Protein AF-A0A9E1JLS4-F1 (afdb_monomer_lite)

pLDDT: mean 85.47, std 12.53, range [39.09, 94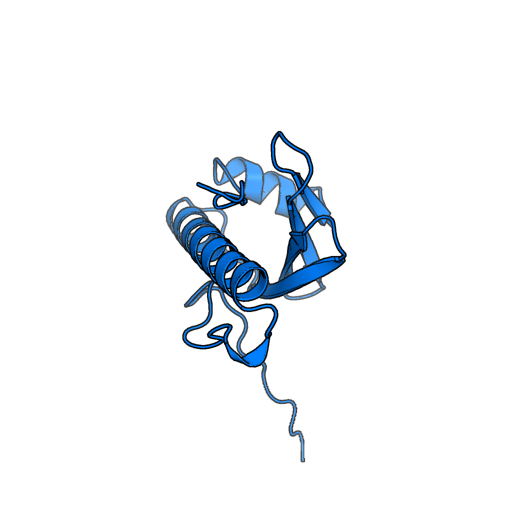.31]

Sequence (118 aa):
MKYELIDKFFDSPSEYLHFLIKLKVSKIATSDGKCIASLSKENDYYKYELVWEDGRNIGEHVKIFKANQENCDQFNKGCVEMARRLHIYLVTDDPNQVPCTPPAFGVLSCEWEDTTND

Secondary structure (DSSP, 8-state):
--S-------SSHHHHHHHHHH-SEEEEE-TTS-EEEEEEEETTEEEEEEEETTS-EEEEEEE---SSHHHHHHHHHHHHHHHHHHHHHHHH--GGGS--SS-TTGGGBPP-------

Foldseek 3Di:
DPDDAQLADDPALVVVVCCVPPNQKDWDADPVRFKIWMWGDDPFWIWIKIAGNVGDIDIFIFGDDHSDPVLNVLVSQLRNLRRVQVVQCVVVVDNVSRDPPPPSSHPRTDDPPPPPPD

Radius of gyration: 14.37 Å; chains: 1; bounding box: 33×46×34 Å

Structure (mmCIF, N/CA/C/O backbone):
data_AF-A0A9E1JLS4-F1
#
_entry.id   AF-A0A9E1JLS4-F1
#
loop_
_atom_site.group_PDB
_atom_site.id
_atom_site.type_symbol
_atom_site.label_atom_id
_atom_site.label_alt_id
_atom_site.label_comp_id
_atom_site.label_asym_id
_atom_site.label_entity_id
_atom_site.label_seq_id
_atom_site.pdbx_PDB_ins_code
_atom_site.Cartn_x
_atom_site.Cartn_y
_atom_site.Cartn_z
_atom_site.occupancy
_atom_site.B_iso_or_equiv
_atom_site.auth_seq_id
_atom_site.auth_comp_id
_atom_site.auth_asym_id
_atom_site.auth_atom_id
_atom_site.pdbx_PDB_model_num
ATOM 1 N N . MET A 1 1 ? 16.544 10.555 -6.286 1.00 51.91 1 MET A N 1
ATOM 2 C CA . MET A 1 1 ? 16.028 9.178 -6.463 1.00 51.91 1 MET A CA 1
ATOM 3 C C . MET A 1 1 ? 15.446 9.077 -7.867 1.00 51.91 1 MET A C 1
ATOM 5 O O . MET A 1 1 ? 14.928 10.080 -8.332 1.00 51.91 1 MET A O 1
ATOM 9 N N . LYS A 1 2 ? 15.600 7.947 -8.575 1.00 70.31 2 LYS A N 1
ATOM 10 C CA . LYS A 1 2 ? 15.157 7.806 -9.983 1.00 70.31 2 LYS A CA 1
ATOM 11 C C . LYS A 1 2 ? 13.633 7.633 -10.128 1.00 70.31 2 LYS A C 1
ATOM 13 O O . LYS A 1 2 ? 13.101 7.920 -11.191 1.00 70.31 2 LYS A O 1
ATOM 18 N N . TYR A 1 3 ? 12.961 7.195 -9.066 1.00 75.81 3 TYR A N 1
ATOM 19 C CA . TYR A 1 3 ? 11.517 6.976 -9.023 1.00 75.81 3 TYR A CA 1
ATOM 20 C C . TYR A 1 3 ? 10.952 7.678 -7.787 1.00 75.81 3 TYR A C 1
ATOM 22 O O . TYR A 1 3 ? 11.518 7.533 -6.700 1.00 75.81 3 TYR A O 1
ATOM 30 N N . GLU A 1 4 ? 9.887 8.453 -7.966 1.00 82.38 4 GLU A N 1
ATOM 31 C CA . GLU A 1 4 ? 9.073 8.992 -6.878 1.00 82.38 4 GLU A CA 1
ATOM 32 C C . GLU A 1 4 ? 8.056 7.909 -6.508 1.00 82.38 4 GLU A C 1
ATOM 34 O O . GLU A 1 4 ? 7.318 7.440 -7.370 1.00 82.38 4 GLU A O 1
ATOM 39 N N . LEU A 1 5 ? 8.081 7.430 -5.265 1.00 85.19 5 LEU A N 1
ATOM 40 C CA . LEU A 1 5 ? 7.226 6.338 -4.799 1.00 85.19 5 LEU A CA 1
ATOM 41 C C . LEU A 1 5 ? 6.522 6.751 -3.513 1.00 85.19 5 LEU A C 1
ATOM 43 O O . LEU A 1 5 ? 7.030 7.570 -2.750 1.00 85.19 5 LEU A O 1
ATOM 47 N N . ILE A 1 6 ? 5.353 6.165 -3.286 1.00 83.12 6 ILE A N 1
ATOM 48 C CA . ILE A 1 6 ? 4.501 6.491 -2.149 1.00 83.12 6 ILE A CA 1
ATOM 49 C C . ILE A 1 6 ? 4.904 5.635 -0.955 1.00 83.12 6 ILE A C 1
ATOM 51 O O . ILE A 1 6 ? 4.659 4.431 -0.933 1.00 83.12 6 ILE A O 1
ATOM 55 N N . ASP A 1 7 ? 5.504 6.270 0.043 1.00 82.75 7 ASP A N 1
ATOM 56 C CA . ASP A 1 7 ? 6.013 5.631 1.258 1.00 82.75 7 ASP A CA 1
ATOM 57 C C . ASP A 1 7 ? 5.163 5.935 2.506 1.00 82.75 7 ASP A C 1
ATOM 59 O O . ASP A 1 7 ? 5.382 5.366 3.575 1.00 82.75 7 ASP A O 1
ATOM 63 N N . LYS A 1 8 ? 4.140 6.782 2.361 1.00 86.19 8 LYS A N 1
ATOM 64 C CA . LYS A 1 8 ? 3.185 7.149 3.406 1.00 86.19 8 LYS A CA 1
ATOM 65 C C . LYS A 1 8 ? 1.783 7.261 2.817 1.00 86.19 8 LYS A C 1
ATOM 67 O O . LYS A 1 8 ? 1.608 7.856 1.758 1.00 86.19 8 LYS A O 1
ATOM 72 N N . PHE A 1 9 ? 0.787 6.700 3.504 1.00 87.31 9 PHE A N 1
ATOM 73 C CA . PHE A 1 9 ? -0.604 6.710 3.031 1.00 87.31 9 PHE A CA 1
ATOM 74 C C . PHE A 1 9 ? -1.562 7.467 3.950 1.00 87.31 9 PHE A C 1
ATOM 76 O O . PHE A 1 9 ? -2.482 8.117 3.465 1.00 87.31 9 PHE A O 1
ATOM 83 N N . PHE A 1 10 ? -1.357 7.378 5.266 1.00 87.00 10 PHE A N 1
ATOM 84 C CA . PHE A 1 10 ? -2.153 8.107 6.252 1.00 87.00 10 PHE A CA 1
ATOM 85 C C . PHE A 1 10 ? -1.265 9.082 7.016 1.00 87.00 10 PHE A C 1
ATOM 87 O O . 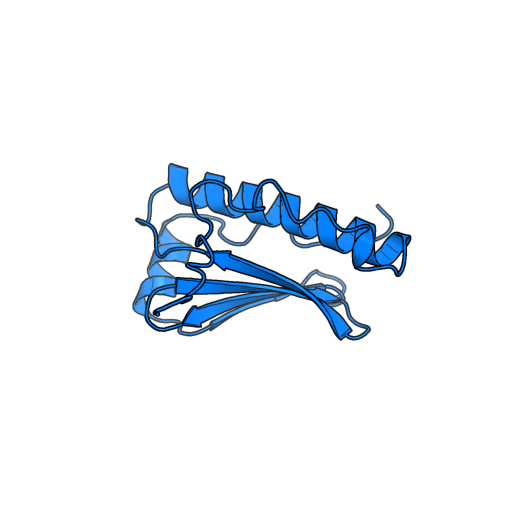PHE A 1 10 ? -0.261 8.677 7.611 1.00 87.00 10 PHE A O 1
ATOM 94 N N . ASP A 1 11 ? -1.650 10.354 7.056 1.00 84.25 11 ASP A N 1
ATOM 95 C CA . ASP A 1 11 ? -0.964 11.375 7.846 1.00 84.25 11 ASP A CA 1
ATOM 96 C C . ASP A 1 11 ? -1.386 11.355 9.315 1.00 84.25 11 ASP A C 1
ATOM 98 O O . ASP A 1 11 ? -0.615 11.769 10.184 1.00 84.25 11 ASP A O 1
ATOM 102 N N . SER A 1 12 ? -2.584 10.840 9.611 1.00 84.75 12 SER A N 1
ATOM 103 C CA . SER A 1 12 ? -3.094 10.739 10.978 1.00 84.75 12 SER A CA 1
ATOM 104 C C . SER A 1 12 ? -4.113 9.605 11.171 1.00 84.75 12 SER A C 1
ATOM 106 O O . SER A 1 12 ? -4.769 9.179 10.215 1.00 84.75 12 SER A O 1
ATOM 108 N N . PRO A 1 13 ? -4.349 9.165 12.423 1.00 86.25 13 PRO A N 1
ATOM 109 C CA . PRO A 1 13 ? -5.420 8.221 12.745 1.00 86.25 13 PRO A CA 1
ATOM 110 C C . PRO A 1 13 ? -6.814 8.711 12.340 1.00 86.25 13 PRO A C 1
ATOM 112 O O . PRO A 1 13 ? -7.685 7.898 12.035 1.00 86.25 13 PRO A O 1
ATOM 115 N N . SER A 1 14 ? -7.029 10.029 12.303 1.00 86.31 14 SER A N 1
ATOM 116 C CA . SER A 1 14 ? -8.293 10.636 11.874 1.00 86.31 14 SER A CA 1
ATOM 117 C C . SER A 1 14 ? -8.582 10.391 10.393 1.00 86.31 14 SER A C 1
ATOM 119 O O . SER A 1 14 ? -9.733 10.161 10.029 1.00 86.31 14 SER A O 1
ATOM 121 N N . GLU A 1 15 ? -7.558 10.391 9.537 1.00 83.94 15 GLU A N 1
ATOM 122 C CA . GLU A 1 15 ? -7.717 10.071 8.112 1.00 83.94 15 GLU A CA 1
ATOM 123 C C . GLU A 1 15 ? -8.059 8.603 7.903 1.00 83.94 15 GLU A C 1
ATOM 125 O O . GLU A 1 15 ? -8.966 8.277 7.135 1.00 83.94 15 GLU A O 1
ATOM 130 N N . TYR A 1 16 ? -7.396 7.718 8.646 1.00 83.75 16 TYR A N 1
ATOM 131 C CA . TYR A 1 16 ? -7.735 6.302 8.639 1.00 83.75 16 TYR A CA 1
ATOM 132 C C . TYR A 1 16 ? -9.159 6.058 9.162 1.00 83.75 16 TYR A C 1
ATOM 134 O O . TYR A 1 16 ? -9.912 5.284 8.574 1.00 83.75 16 TYR A O 1
ATOM 142 N N . LEU A 1 17 ? -9.582 6.768 10.213 1.00 83.38 17 LEU A N 1
ATOM 143 C CA . LEU A 1 17 ? -10.955 6.701 10.714 1.00 83.38 17 LEU A CA 1
ATOM 144 C C . LEU A 1 17 ? -11.965 7.202 9.670 1.00 83.38 17 LEU A C 1
ATOM 146 O O . LEU A 1 17 ? -13.031 6.612 9.493 1.00 83.38 17 LEU A O 1
ATOM 150 N N . HIS A 1 18 ? -11.628 8.267 8.944 1.00 83.38 18 HIS A N 1
ATOM 151 C CA . HIS A 1 18 ? -12.460 8.772 7.860 1.00 83.38 18 HIS A CA 1
ATOM 152 C C . HIS A 1 18 ? -12.580 7.754 6.718 1.00 83.38 18 HIS A C 1
ATOM 154 O O . HIS A 1 18 ? -13.687 7.525 6.224 1.00 83.38 18 HIS A O 1
ATOM 160 N N . PHE A 1 19 ? -11.478 7.091 6.355 1.00 83.38 19 PHE A N 1
ATOM 161 C CA . PHE A 1 19 ? -11.480 5.981 5.406 1.00 83.38 19 PHE A CA 1
ATOM 162 C C . PHE A 1 19 ? -12.393 4.843 5.883 1.00 83.38 19 PHE A C 1
ATOM 164 O O . PHE A 1 19 ? -13.334 4.484 5.183 1.00 83.38 19 PHE A O 1
ATOM 171 N N . LEU A 1 20 ? -12.196 4.370 7.116 1.00 77.81 20 LEU A N 1
ATOM 172 C CA . LEU A 1 20 ? -12.995 3.323 7.760 1.00 77.81 20 LEU A CA 1
ATOM 173 C C . LEU A 1 20 ? -14.509 3.569 7.693 1.00 77.81 20 LEU A C 1
ATOM 175 O O . LEU A 1 20 ? -15.273 2.628 7.466 1.00 77.81 20 LEU A O 1
ATOM 179 N N . ILE A 1 21 ? -14.932 4.813 7.940 1.00 77.19 21 ILE A N 1
ATOM 180 C CA . ILE A 1 21 ? -16.344 5.190 8.079 1.00 77.19 21 ILE A CA 1
ATOM 181 C C . ILE A 1 21 ? -16.984 5.519 6.728 1.00 77.19 21 ILE A C 1
ATOM 183 O O . ILE A 1 21 ? -18.153 5.194 6.518 1.00 77.19 21 ILE A O 1
ATOM 187 N N . LYS A 1 22 ? -16.267 6.202 5.827 1.00 71.75 22 LYS A N 1
ATOM 188 C CA . LYS A 1 22 ? -16.877 6.807 4.632 1.00 71.75 22 LYS A CA 1
ATOM 189 C C . LYS A 1 22 ? -16.418 6.229 3.302 1.00 71.75 22 LYS A C 1
ATOM 191 O O . LYS A 1 22 ? -17.154 6.367 2.327 1.00 71.75 22 LYS A O 1
ATOM 196 N N . LEU A 1 23 ? -15.234 5.625 3.221 1.00 68.06 23 LEU A N 1
ATOM 197 C CA . LEU A 1 23 ? -14.611 5.298 1.939 1.00 68.06 23 LEU A CA 1
ATOM 198 C C . LEU A 1 23 ? -14.429 3.789 1.782 1.00 68.06 23 LEU A C 1
ATOM 200 O O . LEU A 1 23 ? -13.795 3.126 2.593 1.00 68.06 23 LEU A O 1
ATOM 204 N N . LYS A 1 24 ? -14.962 3.242 0.685 1.00 74.62 24 LYS A N 1
ATOM 205 C CA . LYS A 1 24 ? -14.673 1.857 0.280 1.00 74.62 24 LYS A CA 1
ATOM 206 C C . LYS A 1 24 ? -13.290 1.729 -0.359 1.00 74.62 24 LYS A C 1
ATOM 208 O O . LYS A 1 24 ? -12.679 0.673 -0.271 1.00 74.62 24 LYS A O 1
ATOM 213 N N . VAL A 1 25 ? -12.810 2.797 -0.998 1.00 84.88 25 VAL A N 1
ATOM 214 C CA . VAL A 1 25 ? -11.512 2.862 -1.676 1.00 84.88 25 VAL A CA 1
ATOM 215 C C . VAL A 1 25 ? -10.908 4.245 -1.444 1.00 84.88 25 VAL A C 1
ATOM 217 O O . VAL A 1 25 ? -11.604 5.248 -1.597 1.00 84.88 25 VAL A O 1
ATOM 220 N N . SER A 1 26 ? -9.623 4.296 -1.101 1.00 89.06 26 SER A N 1
ATOM 221 C CA . SER A 1 26 ? -8.811 5.514 -1.080 1.00 89.06 26 SER A CA 1
ATOM 222 C C . SER A 1 26 ? -7.655 5.369 -2.063 1.00 89.06 26 SER A C 1
ATOM 224 O O . SER A 1 26 ? -7.119 4.272 -2.224 1.00 89.06 26 SER A O 1
ATOM 226 N N . LYS A 1 27 ? -7.288 6.459 -2.739 1.00 90.81 27 LYS A N 1
ATOM 227 C CA . LYS A 1 27 ? -6.167 6.495 -3.681 1.00 90.81 27 LYS A CA 1
ATOM 228 C C . LYS A 1 27 ? -5.345 7.752 -3.465 1.00 90.81 27 LYS A C 1
ATOM 230 O O . LYS A 1 27 ? -5.914 8.827 -3.291 1.00 90.81 27 LYS A O 1
ATOM 235 N N . ILE A 1 28 ? -4.033 7.606 -3.549 1.00 90.75 28 ILE A N 1
ATOM 236 C CA . ILE A 1 28 ? -3.075 8.708 -3.578 1.00 90.75 28 ILE A CA 1
ATOM 237 C C . ILE A 1 28 ? -2.114 8.487 -4.741 1.00 90.75 28 ILE A C 1
ATOM 239 O O . ILE A 1 28 ? -1.834 7.347 -5.110 1.00 90.75 28 ILE A O 1
ATOM 243 N N . ALA A 1 29 ? -1.656 9.575 -5.346 1.00 89.88 29 ALA A N 1
ATOM 244 C CA . ALA A 1 29 ? -0.720 9.550 -6.460 1.00 89.88 29 ALA A CA 1
ATOM 245 C C . ALA A 1 29 ? 0.493 10.421 -6.129 1.00 89.88 29 ALA A C 1
ATOM 247 O O . ALA A 1 29 ? 0.374 11.379 -5.361 1.00 89.88 29 ALA A O 1
ATOM 248 N N . THR A 1 30 ? 1.646 10.092 -6.703 1.00 88.19 30 THR A N 1
ATOM 249 C CA . THR A 1 30 ? 2.841 10.943 -6.647 1.00 88.19 30 THR A CA 1
ATOM 250 C C . THR A 1 30 ? 2.619 12.254 -7.390 1.00 88.19 30 THR A C 1
ATOM 252 O O . THR A 1 30 ? 1.688 12.383 -8.189 1.00 88.19 30 THR A O 1
ATOM 255 N N . SER A 1 31 ? 3.472 13.249 -7.137 1.00 85.44 31 SER A N 1
ATOM 256 C CA . SER A 1 31 ? 3.322 14.574 -7.749 1.00 85.44 31 SER A CA 1
ATOM 257 C C . SER A 1 31 ? 3.501 14.549 -9.272 1.00 85.44 31 SER A C 1
ATOM 259 O O . SER A 1 31 ? 2.865 15.326 -9.985 1.00 85.44 31 SER A O 1
ATOM 261 N N . ASP A 1 32 ? 4.300 13.604 -9.773 1.00 86.31 32 ASP A N 1
ATOM 262 C CA . ASP A 1 32 ? 4.471 13.308 -11.197 1.00 86.31 32 ASP A CA 1
ATOM 263 C C . ASP A 1 32 ? 3.371 12.399 -11.784 1.00 86.31 32 ASP A C 1
ATOM 265 O O . ASP A 1 32 ? 3.350 12.162 -12.991 1.00 86.31 32 ASP A O 1
ATOM 269 N N . GLY A 1 33 ? 2.453 11.901 -10.948 1.00 84.19 33 GLY A N 1
ATOM 270 C CA . GLY A 1 33 ? 1.345 11.027 -11.330 1.00 84.19 33 GLY A CA 1
ATOM 271 C C . GLY A 1 33 ? 1.748 9.610 -11.745 1.00 84.19 33 GLY A C 1
ATOM 272 O O . GLY A 1 33 ? 0.893 8.864 -12.223 1.00 84.19 33 GLY A O 1
ATOM 273 N N . LYS A 1 34 ? 3.019 9.224 -11.585 1.00 89.12 34 LYS A N 1
ATOM 274 C CA . LYS A 1 34 ? 3.543 7.954 -12.105 1.00 89.12 34 LYS A CA 1
ATOM 275 C C . LYS A 1 34 ? 3.311 6.759 -11.202 1.00 89.12 34 LYS A C 1
ATOM 277 O O . LYS A 1 34 ? 3.245 5.634 -11.689 1.00 89.12 34 LYS A O 1
ATOM 282 N N . CYS A 1 35 ? 3.204 6.985 -9.898 1.00 91.38 35 CYS A N 1
ATOM 283 C CA . CYS A 1 35 ? 2.887 5.944 -8.936 1.00 91.38 35 CYS A CA 1
ATOM 284 C C . CYS A 1 35 ? 1.552 6.252 -8.270 1.00 91.38 35 CYS A C 1
ATOM 286 O O . CYS A 1 35 ? 1.311 7.374 -7.825 1.00 91.38 35 CYS A O 1
ATOM 288 N N . ILE A 1 36 ? 0.690 5.241 -8.189 1.00 93.56 36 ILE A N 1
ATOM 289 C CA . ILE A 1 36 ? -0.608 5.322 -7.527 1.00 93.56 36 ILE A CA 1
ATOM 290 C C . ILE A 1 36 ? -0.654 4.253 -6.442 1.00 93.56 36 ILE A C 1
ATOM 292 O O . ILE A 1 36 ? -0.538 3.065 -6.738 1.00 93.56 36 ILE A O 1
ATOM 296 N N . ALA A 1 37 ? -0.876 4.669 -5.197 1.00 93.56 37 ALA A N 1
ATOM 297 C CA . ALA A 1 37 ? -1.235 3.772 -4.110 1.00 93.56 37 ALA A CA 1
ATOM 298 C C . ALA A 1 37 ? -2.748 3.746 -3.962 1.00 93.56 37 ALA A C 1
ATOM 300 O O . ALA A 1 37 ? -3.408 4.788 -3.965 1.00 93.56 37 ALA A O 1
ATOM 301 N N . SER A 1 38 ? -3.301 2.558 -3.780 1.00 93.31 38 SER A N 1
ATOM 302 C CA . SER A 1 38 ? -4.711 2.370 -3.485 1.00 93.31 38 SER A CA 1
ATOM 303 C C . SER A 1 38 ? -4.894 1.470 -2.276 1.00 93.31 38 SER A C 1
ATOM 305 O O . SER A 1 38 ? -4.168 0.497 -2.093 1.00 93.31 38 SER A O 1
ATOM 307 N N . LEU A 1 39 ? -5.876 1.812 -1.449 1.00 92.75 39 LEU A N 1
ATOM 308 C CA . LEU A 1 39 ? -6.330 0.997 -0.336 1.00 92.75 39 LEU A CA 1
ATOM 309 C C . LEU A 1 39 ? -7.823 0.755 -0.511 1.00 92.75 39 LEU A C 1
ATOM 311 O O . LEU A 1 39 ? -8.619 1.695 -0.465 1.00 92.75 39 LEU A O 1
ATOM 315 N N . SER A 1 40 ? -8.194 -0.500 -0.731 1.00 90.94 40 SER A N 1
ATOM 316 C CA . SER A 1 40 ? -9.580 -0.920 -0.947 1.00 90.94 40 SER A CA 1
ATOM 317 C C . SER A 1 40 ? -10.041 -1.793 0.209 1.00 90.94 40 SER A C 1
ATOM 319 O O . SER A 1 40 ? -9.295 -2.649 0.672 1.00 90.94 40 SER A O 1
ATOM 321 N N . LYS A 1 41 ? -11.259 -1.567 0.697 1.00 87.81 41 LYS A N 1
ATOM 322 C CA . LYS A 1 41 ? -11.885 -2.402 1.720 1.00 87.81 41 LYS A CA 1
ATOM 323 C C . LYS A 1 41 ? -12.592 -3.582 1.071 1.00 87.81 41 LYS A C 1
ATOM 325 O O . LYS A 1 41 ? -13.641 -3.406 0.458 1.00 87.81 41 LYS A O 1
ATOM 330 N N . GLU A 1 42 ? -12.024 -4.760 1.281 1.00 85.38 42 GLU A N 1
ATOM 331 C CA . GLU A 1 42 ? -12.675 -6.053 1.097 1.00 85.38 42 GLU A CA 1
ATOM 332 C C . GLU A 1 42 ? -13.332 -6.451 2.430 1.00 85.38 42 GLU A C 1
ATOM 334 O O . GLU A 1 42 ? -12.975 -5.914 3.477 1.00 85.38 42 GLU A O 1
ATOM 339 N N . ASN A 1 43 ? -14.335 -7.333 2.413 1.00 80.50 43 ASN A N 1
ATOM 340 C CA . ASN A 1 43 ? -15.229 -7.587 3.560 1.00 80.50 43 ASN A CA 1
ATOM 341 C C . ASN A 1 43 ? -14.524 -7.592 4.935 1.00 80.50 43 ASN A C 1
ATOM 343 O O . ASN A 1 43 ? -14.900 -6.806 5.809 1.00 80.50 43 ASN A O 1
ATOM 347 N N . ASP A 1 44 ? -13.460 -8.390 5.066 1.00 84.62 44 ASP A N 1
ATOM 348 C CA . ASP A 1 44 ? -12.752 -8.622 6.333 1.00 84.62 44 ASP A CA 1
ATOM 349 C C . ASP A 1 44 ? -11.303 -8.097 6.353 1.00 84.62 44 ASP A C 1
ATOM 351 O O . ASP A 1 44 ? -10.608 -8.198 7.366 1.00 84.62 44 ASP A O 1
ATOM 355 N N . TYR A 1 45 ? -10.826 -7.512 5.252 1.00 88.81 45 TYR A N 1
ATOM 356 C CA . TYR A 1 45 ? -9.449 -7.034 5.117 1.00 88.81 45 TYR A CA 1
ATOM 357 C C . TYR A 1 45 ? -9.344 -5.875 4.125 1.00 88.81 45 TYR A C 1
ATOM 359 O O . TYR A 1 45 ? -10.245 -5.576 3.350 1.00 88.81 45 TYR A O 1
ATOM 367 N N . TYR A 1 46 ? -8.209 -5.199 4.127 1.00 90.81 46 TYR A N 1
ATOM 368 C CA . TYR A 1 46 ? -7.856 -4.218 3.122 1.00 90.81 46 TYR A CA 1
ATOM 369 C C . TYR A 1 46 ? -6.938 -4.820 2.073 1.00 90.81 46 TYR A C 1
ATOM 371 O O . TYR A 1 46 ? -6.023 -5.572 2.395 1.00 90.81 46 TYR A O 1
ATOM 379 N N . LYS A 1 47 ? -7.136 -4.434 0.818 1.00 92.31 47 LYS A N 1
ATOM 380 C CA . LYS A 1 47 ? -6.171 -4.644 -0.254 1.00 92.31 47 LYS A CA 1
ATOM 381 C C . LYS A 1 47 ? -5.395 -3.350 -0.467 1.00 92.31 47 LYS A C 1
ATOM 383 O O . LYS A 1 47 ? -5.981 -2.356 -0.901 1.00 92.31 47 LYS A O 1
ATOM 388 N N . TYR A 1 48 ? -4.102 -3.366 -0.155 1.00 93.75 48 TYR A N 1
ATOM 389 C CA . TYR A 1 48 ? -3.182 -2.292 -0.516 1.00 93.75 48 TYR A CA 1
ATOM 390 C C . TYR A 1 48 ? -2.478 -2.641 -1.826 1.00 93.75 48 TYR A C 1
ATOM 392 O O . TYR A 1 48 ? -1.990 -3.759 -1.981 1.00 93.75 48 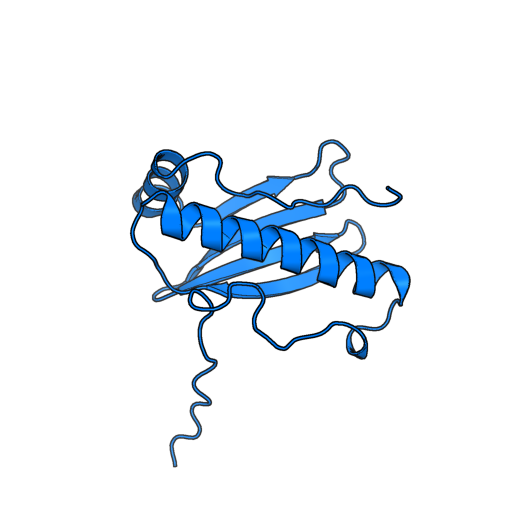TYR A O 1
ATOM 400 N N . GLU A 1 49 ? -2.411 -1.701 -2.762 1.00 94.31 49 GLU A N 1
ATOM 401 C CA . GLU A 1 49 ? -1.775 -1.898 -4.066 1.00 94.31 49 GLU A CA 1
ATOM 402 C C . GLU A 1 49 ? -1.018 -0.637 -4.489 1.00 94.31 49 GLU A C 1
ATOM 404 O O . GLU A 1 49 ? -1.578 0.460 -4.444 1.00 94.31 49 GLU A O 1
ATOM 409 N N . LEU A 1 50 ? 0.236 -0.801 -4.916 1.00 93.50 50 LEU A N 1
ATOM 410 C CA . LEU A 1 50 ? 1.019 0.216 -5.614 1.00 93.50 50 LEU A CA 1
ATOM 411 C C . LEU A 1 50 ? 1.099 -0.145 -7.091 1.00 93.50 50 LEU A C 1
ATOM 413 O O . LEU A 1 50 ? 1.531 -1.243 -7.438 1.00 93.50 50 LEU A O 1
ATOM 417 N N . VAL A 1 51 ? 0.730 0.799 -7.948 1.00 94.00 51 VAL A N 1
ATOM 418 C CA . VAL A 1 51 ? 0.757 0.659 -9.405 1.00 94.00 51 VAL A CA 1
ATOM 419 C C . VAL A 1 51 ? 1.679 1.724 -9.985 1.00 94.00 51 VAL A C 1
ATOM 421 O O . VAL A 1 51 ? 1.607 2.890 -9.594 1.00 94.00 51 VAL A O 1
ATOM 424 N N . TRP A 1 52 ? 2.548 1.321 -10.905 1.00 93.31 52 TRP A N 1
ATOM 425 C CA . TRP A 1 52 ? 3.398 2.205 -11.698 1.00 93.31 52 TRP A CA 1
ATOM 426 C C . TRP A 1 52 ? 2.750 2.525 -13.056 1.00 93.31 52 TRP A C 1
ATOM 428 O O . TRP A 1 52 ? 1.912 1.764 -13.538 1.00 93.31 52 TRP A O 1
ATOM 438 N N . GLU A 1 53 ? 3.138 3.637 -13.689 1.00 92.06 53 GLU A N 1
ATOM 439 C CA . GLU A 1 53 ? 2.517 4.179 -14.914 1.00 92.06 53 GLU A CA 1
ATOM 440 C C . GLU A 1 53 ? 2.443 3.193 -16.094 1.00 92.06 53 GLU A C 1
ATOM 442 O O . GLU A 1 53 ? 1.552 3.303 -16.934 1.00 92.06 53 GLU A O 1
ATOM 447 N N . ASP A 1 54 ? 3.345 2.211 -16.151 1.00 90.00 54 ASP A N 1
ATOM 448 C CA . ASP A 1 54 ? 3.384 1.184 -17.201 1.00 90.00 54 ASP A CA 1
ATOM 449 C C . ASP A 1 54 ? 2.539 -0.067 -16.896 1.00 90.00 54 ASP A C 1
ATOM 451 O O . ASP A 1 54 ? 2.530 -1.015 -17.680 1.00 90.00 54 ASP A O 1
ATOM 455 N N . GLY A 1 55 ? 1.813 -0.069 -15.776 1.00 88.81 55 GLY A N 1
ATOM 456 C CA . GLY A 1 55 ? 0.930 -1.153 -15.353 1.00 88.81 55 GLY A CA 1
ATOM 457 C C . GLY A 1 55 ? 1.571 -2.175 -14.414 1.00 88.81 55 GLY A C 1
ATOM 458 O O . GLY A 1 55 ? 0.847 -3.005 -13.864 1.00 88.81 55 GLY A O 1
ATOM 459 N N . ARG A 1 56 ? 2.888 -2.117 -14.169 1.00 91.06 56 ARG A N 1
ATOM 460 C CA . ARG A 1 56 ? 3.532 -2.954 -13.145 1.00 91.06 56 ARG A CA 1
ATOM 461 C C . ARG A 1 56 ? 2.991 -2.602 -11.764 1.00 91.06 56 ARG A C 1
ATOM 463 O O . ARG A 1 56 ? 2.890 -1.427 -11.410 1.00 91.06 56 ARG A O 1
ATOM 470 N N . ASN A 1 57 ? 2.653 -3.613 -10.971 1.00 93.06 57 ASN A N 1
ATOM 471 C CA .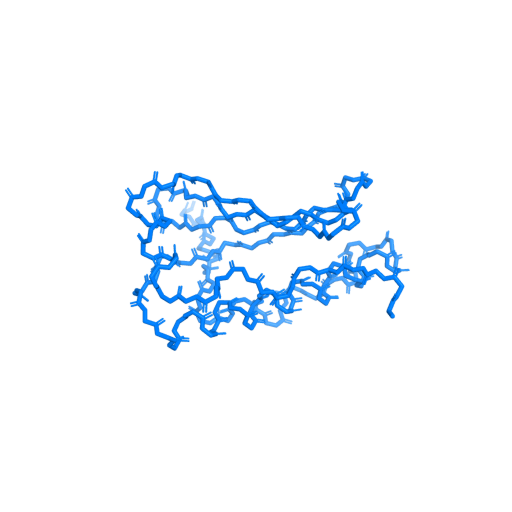 ASN A 1 57 ? 2.088 -3.412 -9.646 1.00 93.06 57 ASN A CA 1
ATOM 472 C C . ASN A 1 57 ? 2.624 -4.407 -8.616 1.00 93.06 57 ASN A C 1
ATOM 474 O O . ASN A 1 57 ? 3.199 -5.443 -8.945 1.00 93.06 57 ASN A O 1
ATOM 478 N N . ILE A 1 58 ? 2.428 -4.056 -7.351 1.00 93.50 58 ILE A N 1
ATOM 479 C CA . ILE A 1 58 ? 2.588 -4.945 -6.203 1.00 93.50 58 ILE A CA 1
ATOM 480 C C . ILE A 1 58 ? 1.465 -4.658 -5.208 1.00 93.50 58 ILE A C 1
ATOM 482 O O . ILE A 1 58 ? 0.968 -3.533 -5.125 1.00 93.50 58 ILE A O 1
ATOM 486 N N . GLY A 1 59 ? 1.082 -5.649 -4.413 1.00 92.31 59 GLY A N 1
ATOM 487 C CA . GLY A 1 59 ? 0.049 -5.470 -3.401 1.00 92.31 59 GLY A CA 1
ATOM 488 C C . GLY A 1 59 ? 0.170 -6.461 -2.259 1.00 92.31 59 GLY A C 1
ATOM 489 O O . GLY A 1 59 ? 0.835 -7.486 -2.383 1.00 92.31 59 GLY A O 1
ATOM 490 N N . GLU A 1 60 ? -0.479 -6.138 -1.146 1.00 92.62 60 GLU A N 1
ATOM 491 C CA . GLU A 1 60 ? -0.553 -7.002 0.029 1.00 92.62 60 GLU A CA 1
ATOM 492 C C . GLU A 1 60 ? -1.913 -6.828 0.721 1.00 92.62 60 GLU A C 1
ATOM 494 O O . GLU A 1 60 ? -2.523 -5.752 0.685 1.00 92.62 60 GLU A O 1
ATOM 499 N N . HIS A 1 61 ? -2.405 -7.904 1.336 1.00 92.56 61 HIS A N 1
ATOM 500 C CA . HIS A 1 61 ? -3.610 -7.858 2.158 1.00 92.56 61 HIS A CA 1
ATOM 501 C C . HIS A 1 61 ? -3.261 -7.440 3.584 1.00 92.56 61 HIS A C 1
ATOM 503 O O . HIS A 1 61 ? -2.343 -7.980 4.200 1.00 92.56 61 HIS A O 1
ATOM 509 N N . VAL A 1 62 ? -4.028 -6.498 4.119 1.00 92.25 62 VAL A N 1
ATOM 510 C CA . VAL A 1 62 ? -3.816 -5.891 5.431 1.00 92.25 62 VAL A CA 1
ATOM 511 C C . VAL A 1 62 ? -5.075 -6.068 6.269 1.00 92.25 62 VAL A C 1
ATOM 513 O O . VAL A 1 62 ? -6.171 -5.738 5.835 1.00 92.25 62 VAL A O 1
ATOM 516 N N . LYS A 1 63 ? -4.942 -6.566 7.492 1.00 91.50 63 LYS A N 1
ATOM 517 C CA . LYS A 1 63 ? -6.040 -6.716 8.450 1.00 91.50 63 LYS A CA 1
ATOM 518 C C . LYS A 1 63 ? -6.664 -5.358 8.761 1.00 91.50 63 LYS A C 1
ATOM 520 O O . LYS A 1 63 ? -5.976 -4.340 8.807 1.00 91.50 63 LYS A O 1
ATOM 525 N N . ILE A 1 64 ? -7.959 -5.340 9.058 1.00 89.00 64 ILE A N 1
ATOM 526 C CA . ILE A 1 64 ? -8.592 -4.144 9.620 1.00 89.00 64 ILE A CA 1
ATOM 527 C C . ILE A 1 64 ? -8.023 -3.913 11.027 1.00 89.00 64 ILE A C 1
ATOM 529 O O . ILE A 1 64 ? -8.087 -4.795 11.882 1.00 89.00 64 ILE A O 1
ATOM 533 N N . PHE A 1 65 ? -7.472 -2.725 11.283 1.00 88.75 65 PHE A N 1
ATOM 534 C CA . PHE A 1 65 ? -6.826 -2.389 12.557 1.00 88.75 65 PHE A CA 1
ATOM 535 C C . PHE A 1 65 ? -7.501 -1.216 13.273 1.00 88.75 65 PHE A C 1
ATOM 537 O O . PHE A 1 65 ? -8.311 -0.480 12.704 1.00 88.75 65 PHE A O 1
ATOM 544 N N . LYS A 1 66 ? -7.184 -1.036 14.560 1.00 87.69 66 LYS A N 1
ATOM 545 C CA . LYS A 1 66 ? -7.718 0.077 15.361 1.00 87.69 66 LYS A CA 1
ATOM 546 C C . LYS A 1 66 ? -7.098 1.397 14.915 1.00 87.69 66 LYS A C 1
ATOM 548 O O . LYS A 1 66 ? -5.883 1.467 14.755 1.00 87.69 66 LYS A O 1
ATOM 553 N N . ALA A 1 67 ? -7.918 2.442 14.808 1.00 88.00 67 ALA A N 1
ATOM 554 C CA . ALA A 1 67 ? -7.480 3.796 14.480 1.00 88.00 67 ALA A CA 1
ATOM 555 C C . ALA A 1 67 ? -6.697 4.433 15.641 1.00 88.00 67 ALA A C 1
ATOM 557 O O . ALA A 1 67 ? -7.241 5.191 16.441 1.00 88.00 67 ALA A O 1
ATOM 558 N N . ASN A 1 68 ? -5.418 4.088 15.755 1.00 90.12 68 ASN A N 1
ATOM 559 C CA . ASN A 1 68 ? -4.476 4.676 16.698 1.00 90.12 68 ASN A CA 1
ATOM 560 C C . ASN A 1 68 ? -3.142 4.971 15.994 1.00 90.12 68 ASN A C 1
ATOM 562 O O . ASN A 1 68 ? -2.891 4.481 14.893 1.00 90.12 68 ASN A O 1
ATOM 566 N N . GLN A 1 69 ? -2.302 5.792 16.628 1.00 90.12 69 GLN A N 1
ATOM 567 C CA . GLN A 1 69 ? -1.044 6.232 16.022 1.00 90.12 69 GLN A CA 1
ATOM 568 C C . GLN A 1 69 ? -0.102 5.058 15.743 1.00 90.12 69 GLN A C 1
ATOM 570 O O . GLN A 1 69 ? 0.450 4.974 14.656 1.00 90.12 69 GLN A O 1
ATOM 575 N N . GLU A 1 70 ? 0.012 4.117 16.680 1.00 92.00 70 GLU A N 1
ATOM 576 C CA . GLU A 1 70 ? 0.892 2.951 16.560 1.00 92.00 70 GLU A CA 1
ATOM 577 C C . GLU A 1 70 ? 0.585 2.102 15.317 1.00 92.00 70 GLU A C 1
ATOM 579 O O . GLU A 1 70 ? 1.489 1.769 14.550 1.00 92.00 70 GLU A O 1
ATOM 584 N N . ASN A 1 71 ? -0.691 1.796 15.066 1.00 91.12 71 ASN A N 1
ATOM 585 C CA . ASN A 1 71 ? -1.083 1.025 13.891 1.00 91.12 71 ASN A CA 1
ATOM 586 C C . ASN A 1 71 ? -0.925 1.835 12.602 1.00 91.12 71 ASN A C 1
ATOM 588 O O . ASN A 1 71 ? -0.531 1.271 11.585 1.00 91.12 71 ASN A O 1
ATOM 592 N N . CYS A 1 72 ? -1.201 3.144 12.624 1.00 90.50 72 CYS A N 1
ATOM 593 C CA . CYS A 1 72 ? -0.945 4.011 11.471 1.00 90.50 72 CYS A CA 1
ATOM 594 C C . CYS A 1 72 ? 0.551 4.074 11.134 1.00 90.50 72 CYS A C 1
ATOM 596 O O . CYS A 1 72 ? 0.920 3.987 9.964 1.00 90.50 72 CYS A O 1
ATOM 598 N N . ASP A 1 73 ? 1.417 4.156 12.142 1.00 91.31 73 ASP A N 1
ATOM 599 C CA . ASP A 1 73 ? 2.867 4.150 11.961 1.00 91.31 73 ASP A CA 1
ATOM 600 C C . ASP A 1 73 ? 3.343 2.800 11.414 1.00 91.31 73 ASP A C 1
ATOM 602 O O . ASP A 1 73 ? 4.161 2.758 10.495 1.00 91.31 73 ASP A O 1
ATOM 606 N N . GLN A 1 74 ? 2.804 1.689 11.924 1.00 92.69 74 GLN A N 1
ATOM 607 C CA . GLN A 1 74 ? 3.089 0.352 11.400 1.00 92.69 74 GLN A CA 1
ATOM 608 C C . GLN A 1 74 ? 2.608 0.190 9.951 1.00 92.69 74 GLN A C 1
ATOM 610 O O . GLN A 1 74 ? 3.318 -0.381 9.124 1.00 92.69 74 GLN A O 1
ATOM 615 N N . PHE A 1 75 ? 1.436 0.731 9.618 1.00 93.44 75 PHE A N 1
ATOM 616 C CA . PHE A 1 75 ? 0.913 0.727 8.257 1.00 93.44 75 PHE A CA 1
ATOM 617 C C . PHE A 1 75 ? 1.808 1.527 7.304 1.00 93.44 75 PHE A C 1
ATOM 619 O O . PHE A 1 75 ? 2.159 1.051 6.226 1.00 93.44 75 PHE A O 1
ATOM 626 N N . ASN A 1 76 ? 2.239 2.721 7.714 1.00 92.69 76 ASN A N 1
ATOM 627 C CA . ASN A 1 76 ? 3.140 3.548 6.917 1.00 92.69 76 ASN A CA 1
ATOM 628 C C . ASN A 1 76 ? 4.524 2.895 6.757 1.00 92.69 76 ASN A C 1
ATOM 630 O O . ASN A 1 76 ? 5.082 2.939 5.668 1.00 92.69 76 ASN A O 1
ATOM 634 N N . LYS A 1 77 ? 5.051 2.191 7.771 1.00 93.31 77 LYS A N 1
ATOM 635 C CA . LYS A 1 77 ? 6.260 1.357 7.600 1.00 93.31 77 LYS A CA 1
ATOM 636 C C . LYS A 1 77 ? 6.072 0.292 6.517 1.00 93.31 77 LYS A C 1
ATOM 638 O O . LYS A 1 77 ? 6.991 0.055 5.737 1.00 93.31 77 LYS A O 1
ATOM 643 N N . GLY A 1 78 ? 4.883 -0.306 6.437 1.00 93.06 78 GLY A N 1
ATOM 644 C CA . GLY A 1 78 ? 4.534 -1.214 5.347 1.00 93.06 78 GLY A CA 1
ATOM 645 C C . GLY A 1 78 ? 4.493 -0.526 3.984 1.00 93.06 78 GLY A C 1
ATOM 646 O O . GLY A 1 78 ? 5.010 -1.077 3.018 1.00 93.06 78 GLY A O 1
ATOM 647 N N . CYS A 1 79 ? 3.991 0.709 3.903 1.00 93.56 79 CYS A N 1
ATOM 648 C CA . CYS A 1 79 ? 4.031 1.508 2.671 1.00 93.56 79 CYS A CA 1
ATOM 649 C C . CYS A 1 79 ? 5.473 1.765 2.198 1.00 93.56 79 CYS A C 1
ATOM 651 O O . CYS A 1 79 ? 5.762 1.582 1.018 1.00 93.56 79 CYS A O 1
ATOM 653 N N . VAL A 1 80 ? 6.395 2.105 3.110 1.00 93.06 80 VAL A N 1
ATOM 654 C CA . VAL A 1 80 ? 7.834 2.251 2.803 1.00 93.06 80 VAL A CA 1
ATOM 655 C C . VAL A 1 80 ? 8.407 0.955 2.219 1.00 93.06 80 VAL A C 1
ATOM 657 O O . VAL A 1 80 ? 9.120 0.975 1.214 1.00 93.06 80 VAL A O 1
ATOM 660 N N . GLU A 1 81 ? 8.097 -0.186 2.834 1.00 94.12 81 GLU A N 1
ATOM 661 C CA . GLU A 1 81 ? 8.586 -1.488 2.377 1.00 94.12 81 GLU A CA 1
ATOM 662 C C . GLU A 1 81 ? 7.982 -1.885 1.022 1.00 94.12 81 GLU A C 1
ATOM 664 O O . GLU A 1 81 ? 8.694 -2.388 0.151 1.00 94.12 81 GLU A O 1
ATOM 669 N N . MET A 1 82 ? 6.703 -1.582 0.789 1.00 93.75 82 MET A N 1
ATOM 670 C CA . MET A 1 82 ? 6.067 -1.745 -0.518 1.00 93.75 82 MET A CA 1
ATOM 671 C C . MET A 1 82 ? 6.742 -0.858 -1.570 1.00 93.75 82 MET A C 1
ATOM 673 O O . MET A 1 82 ? 7.158 -1.359 -2.611 1.00 93.75 82 MET A O 1
ATOM 677 N N . ALA A 1 83 ? 6.973 0.426 -1.295 1.00 92.75 83 ALA A N 1
ATOM 678 C CA . ALA A 1 83 ? 7.720 1.294 -2.204 1.00 92.75 83 ALA A CA 1
ATOM 679 C C . ALA A 1 83 ? 9.107 0.710 -2.538 1.00 92.75 83 ALA A C 1
ATOM 681 O O . ALA A 1 83 ? 9.499 0.647 -3.704 1.00 92.75 83 ALA A O 1
ATOM 682 N N . ARG A 1 84 ? 9.829 0.181 -1.542 1.00 92.94 84 ARG A N 1
ATOM 683 C CA . ARG A 1 84 ? 11.120 -0.492 -1.758 1.00 92.94 84 ARG A CA 1
ATOM 684 C C . ARG A 1 84 ? 10.998 -1.720 -2.670 1.00 92.94 84 ARG A C 1
ATOM 686 O O . ARG A 1 84 ? 11.847 -1.921 -3.537 1.00 92.94 84 ARG A O 1
ATOM 693 N N . ARG A 1 85 ? 9.956 -2.536 -2.501 1.00 94.06 85 ARG A N 1
ATOM 694 C CA . ARG A 1 85 ? 9.682 -3.714 -3.343 1.00 94.06 85 ARG A CA 1
ATOM 695 C C . ARG A 1 85 ? 9.336 -3.339 -4.774 1.00 94.06 85 ARG A C 1
ATOM 697 O O . ARG A 1 85 ? 9.872 -3.947 -5.698 1.00 94.06 85 ARG A O 1
ATOM 704 N N . LEU A 1 86 ? 8.508 -2.312 -4.961 1.00 92.50 86 LEU A N 1
ATOM 705 C CA . LEU A 1 86 ? 8.174 -1.815 -6.290 1.00 92.50 86 LEU A CA 1
ATOM 706 C C . LEU A 1 86 ? 9.434 -1.282 -6.965 1.00 92.50 86 LEU A C 1
ATOM 708 O O . LEU A 1 86 ? 9.689 -1.608 -8.114 1.00 92.50 86 LEU A O 1
ATOM 712 N N . HIS A 1 87 ? 10.282 -0.550 -6.240 1.00 92.06 87 HIS A N 1
ATOM 713 C CA . HIS A 1 87 ? 11.568 -0.103 -6.764 1.00 92.06 87 HIS A CA 1
ATOM 714 C C . HIS A 1 87 ? 12.433 -1.262 -7.277 1.00 92.06 87 HIS A C 1
ATOM 716 O O . HIS A 1 87 ? 12.971 -1.166 -8.378 1.00 92.06 87 HIS A O 1
ATOM 722 N N . ILE A 1 88 ? 12.550 -2.351 -6.508 1.00 92.69 88 ILE A N 1
ATOM 723 C CA . ILE A 1 88 ? 13.274 -3.553 -6.941 1.00 92.69 88 ILE A CA 1
ATOM 724 C C . ILE A 1 88 ? 12.665 -4.076 -8.235 1.00 92.69 88 ILE A C 1
ATOM 726 O O . ILE A 1 88 ? 13.400 -4.220 -9.205 1.00 92.69 88 ILE A O 1
ATOM 730 N N . TYR A 1 89 ? 11.344 -4.259 -8.280 1.00 93.38 89 TYR A N 1
ATOM 731 C CA . TYR A 1 89 ? 10.667 -4.745 -9.479 1.00 93.38 89 TYR A CA 1
ATOM 732 C C . TYR A 1 89 ? 10.930 -3.850 -10.699 1.00 93.38 89 TYR A C 1
ATOM 734 O O . TYR A 1 89 ? 11.267 -4.339 -11.771 1.00 93.38 89 TYR A O 1
ATOM 742 N N . LEU A 1 90 ? 10.856 -2.526 -10.532 1.00 91.19 90 LEU A N 1
ATOM 743 C CA . LEU A 1 90 ? 11.107 -1.567 -11.609 1.00 91.19 90 LEU A CA 1
ATOM 744 C C . LEU A 1 90 ? 12.559 -1.597 -12.109 1.00 91.19 90 LEU A C 1
ATOM 746 O O . LEU A 1 90 ? 12.812 -1.291 -13.274 1.00 91.19 90 LEU A O 1
ATOM 750 N N . VAL A 1 91 ? 13.517 -1.903 -11.229 1.00 92.75 91 VAL A N 1
ATOM 751 C CA . VAL A 1 91 ? 14.951 -1.953 -11.549 1.00 92.75 91 VAL A CA 1
ATOM 752 C C . VAL A 1 91 ? 15.354 -3.291 -12.161 1.00 92.75 91 VAL A C 1
ATOM 754 O O . VAL A 1 91 ? 16.173 -3.299 -13.078 1.00 92.75 91 VAL A O 1
ATOM 757 N N . THR A 1 92 ? 14.819 -4.401 -11.657 1.00 92.31 92 THR A N 1
ATOM 758 C CA . THR A 1 92 ? 15.156 -5.752 -12.127 1.00 92.31 92 THR A CA 1
ATOM 759 C C . THR A 1 92 ? 14.325 -6.178 -13.327 1.00 92.31 92 THR A C 1
ATOM 761 O O . THR A 1 92 ? 14.761 -7.051 -14.068 1.00 92.31 92 THR A O 1
ATOM 764 N N . ASP A 1 93 ? 13.140 -5.587 -13.495 1.00 91.12 93 ASP A N 1
ATOM 765 C CA . ASP A 1 93 ? 12.093 -6.033 -14.419 1.00 91.12 93 ASP A CA 1
ATOM 766 C C . ASP A 1 93 ? 11.706 -7.516 -14.237 1.00 91.12 93 ASP A C 1
ATOM 768 O O . ASP A 1 93 ? 11.155 -8.157 -15.126 1.00 91.12 93 ASP A O 1
ATOM 772 N N . ASP A 1 94 ? 11.987 -8.068 -13.053 1.00 89.50 94 ASP A N 1
ATOM 773 C CA . ASP A 1 94 ? 11.750 -9.466 -12.700 1.00 89.50 94 ASP A CA 1
ATOM 774 C C . ASP A 1 94 ? 10.986 -9.534 -11.367 1.00 89.50 94 ASP A C 1
ATOM 776 O O . ASP A 1 94 ? 11.555 -9.176 -10.325 1.00 89.50 94 ASP A O 1
ATOM 780 N N . PRO A 1 95 ? 9.719 -9.996 -11.366 1.00 88.31 95 PRO A N 1
ATOM 781 C CA . PRO A 1 95 ? 8.918 -10.099 -10.149 1.00 88.31 95 PRO A CA 1
ATOM 782 C C . PRO A 1 95 ? 9.480 -11.132 -9.162 1.00 88.31 95 PRO A C 1
ATOM 784 O O . PRO A 1 95 ? 9.231 -11.017 -7.965 1.00 88.31 95 PRO A O 1
ATOM 787 N N . ASN A 1 96 ? 10.291 -12.098 -9.613 1.00 90.94 96 ASN A N 1
ATOM 788 C CA . ASN A 1 96 ? 10.891 -13.109 -8.734 1.00 90.94 96 ASN A CA 1
ATOM 789 C C . ASN A 1 96 ? 12.013 -12.546 -7.847 1.00 90.94 96 ASN A C 1
ATOM 791 O O . ASN A 1 96 ? 12.405 -13.182 -6.871 1.00 90.94 96 ASN A O 1
ATOM 795 N N . GLN A 1 97 ? 12.533 -11.357 -8.167 1.00 92.06 97 GLN A N 1
ATOM 796 C CA . GLN A 1 97 ? 13.520 -10.658 -7.335 1.00 92.06 97 GLN A CA 1
ATOM 797 C C . GLN A 1 97 ? 12.869 -9.875 -6.189 1.00 92.06 97 GLN A C 1
ATOM 799 O O . GLN A 1 97 ? 13.567 -9.372 -5.305 1.00 92.06 97 GLN A O 1
ATOM 804 N N . VAL A 1 98 ? 11.542 -9.726 -6.203 1.00 90.62 98 VAL A N 1
ATOM 805 C CA . VAL A 1 98 ? 10.815 -8.971 -5.187 1.00 90.62 98 VAL A CA 1
ATOM 806 C C . VAL A 1 98 ? 10.657 -9.843 -3.938 1.00 90.62 98 VAL A C 1
ATOM 808 O O . VAL A 1 98 ? 10.026 -10.896 -4.003 1.00 90.62 98 VAL A O 1
ATOM 811 N N . PRO A 1 99 ? 11.204 -9.440 -2.778 1.00 88.88 99 PRO A N 1
ATOM 812 C CA . PRO A 1 99 ? 11.065 -10.229 -1.564 1.00 88.88 99 PRO A CA 1
ATOM 813 C C . PRO A 1 99 ? 9.616 -10.191 -1.069 1.00 88.88 99 PRO A C 1
ATOM 815 O O . PRO A 1 99 ? 9.084 -9.118 -0.793 1.00 88.88 99 PRO A O 1
ATOM 818 N N . CYS A 1 100 ? 9.004 -11.363 -0.901 1.00 84.50 100 CYS A N 1
ATOM 819 C CA . CYS A 1 100 ? 7.662 -11.497 -0.320 1.00 84.50 100 CYS A CA 1
ATOM 820 C C . CYS A 1 100 ? 7.688 -11.735 1.201 1.00 84.50 100 CYS A C 1
ATOM 822 O O . CYS A 1 100 ? 6.660 -11.620 1.863 1.00 84.50 100 CYS A O 1
ATOM 824 N N . THR A 1 101 ? 8.859 -12.051 1.768 1.00 85.00 101 THR A N 1
ATOM 825 C CA . THR A 1 101 ? 9.046 -12.353 3.196 1.00 85.00 101 THR A CA 1
ATOM 826 C C . THR A 1 101 ? 10.167 -11.507 3.814 1.00 85.00 101 THR A C 1
ATOM 828 O O . THR A 1 101 ? 11.239 -11.416 3.209 1.00 85.00 101 THR A O 1
ATOM 831 N N . PRO A 1 102 ? 9.982 -10.950 5.029 1.00 88.56 102 PRO A N 1
ATOM 832 C CA . PRO A 1 102 ? 8.736 -10.955 5.811 1.00 88.56 102 PRO A CA 1
ATOM 833 C C . PRO A 1 102 ? 7.630 -10.139 5.114 1.00 88.56 102 PRO A C 1
ATOM 835 O O . PRO A 1 102 ? 7.955 -9.373 4.216 1.00 88.56 102 PRO A O 1
ATOM 838 N N . PRO A 1 103 ? 6.346 -10.275 5.479 1.00 91.56 103 PRO A N 1
ATOM 839 C CA . PRO A 1 103 ? 5.272 -9.440 4.930 1.00 91.56 103 PRO A CA 1
ATOM 840 C C . PRO A 1 103 ? 5.557 -7.942 5.098 1.00 91.56 103 PRO A C 1
ATOM 842 O O . PRO A 1 103 ? 6.126 -7.540 6.118 1.00 91.56 103 PRO A O 1
ATOM 845 N N . ALA A 1 104 ? 5.183 -7.116 4.118 1.00 91.88 104 ALA A N 1
ATOM 846 C CA . ALA A 1 104 ? 5.502 -5.689 4.136 1.00 91.88 104 ALA A CA 1
ATOM 847 C C . ALA A 1 104 ? 4.854 -4.986 5.332 1.00 91.88 104 ALA A C 1
ATOM 849 O O . ALA A 1 104 ? 5.506 -4.210 6.030 1.00 91.88 104 ALA A O 1
ATOM 850 N N . PHE A 1 105 ? 3.595 -5.312 5.629 1.00 92.44 105 PHE A N 1
ATOM 851 C CA . PHE A 1 105 ? 2.850 -4.707 6.732 1.00 92.44 105 PHE A CA 1
ATOM 852 C C . PHE A 1 105 ? 3.091 -5.411 8.083 1.00 92.44 105 PHE A C 1
ATOM 854 O O . PHE A 1 105 ? 2.524 -5.024 9.113 1.00 92.44 105 PHE A O 1
ATOM 861 N N . GLY A 1 106 ? 3.981 -6.411 8.127 1.00 90.38 106 GLY A N 1
ATOM 862 C CA . GLY A 1 106 ? 4.334 -7.157 9.334 1.00 90.38 106 GLY A CA 1
ATOM 863 C C . GLY A 1 106 ? 3.108 -7.787 9.996 1.00 90.38 106 GLY A C 1
ATOM 864 O O . GLY A 1 106 ? 2.354 -8.508 9.348 1.00 90.38 106 GLY A O 1
ATOM 865 N N . VAL A 1 107 ? 2.879 -7.476 11.275 1.00 89.75 107 VAL A N 1
ATOM 866 C C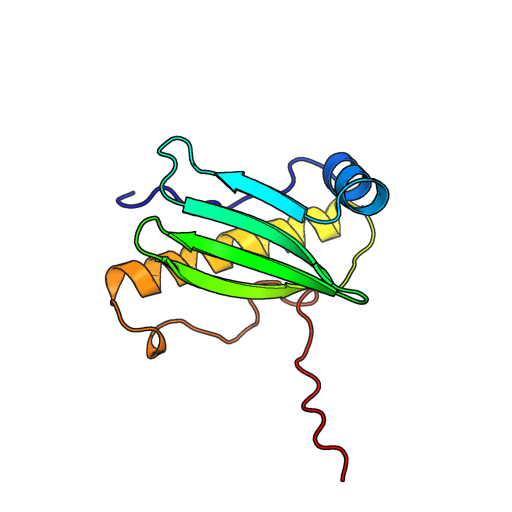A . VAL A 1 107 ? 1.743 -7.995 12.068 1.00 89.75 107 VAL A CA 1
ATOM 867 C C . VAL A 1 107 ? 0.367 -7.573 11.544 1.00 89.75 107 VAL A C 1
ATOM 869 O O . VAL A 1 107 ? -0.633 -8.216 11.864 1.00 89.75 107 VAL A O 1
ATOM 872 N N . LEU A 1 108 ? 0.309 -6.493 10.756 1.00 91.00 108 LEU A N 1
ATOM 873 C CA . LEU A 1 108 ? -0.928 -6.032 10.131 1.00 91.00 108 LEU A CA 1
ATOM 874 C C . LEU A 1 108 ? -1.243 -6.800 8.849 1.00 91.00 108 LEU A C 1
ATOM 876 O O . LEU A 1 108 ? -2.359 -6.696 8.359 1.00 91.00 108 LEU A O 1
ATOM 880 N N . SER A 1 109 ? -0.305 -7.568 8.306 1.00 90.06 109 SER A N 1
ATOM 881 C CA . SER A 1 109 ? -0.544 -8.351 7.096 1.00 90.06 109 SER A CA 1
ATOM 882 C C . SER A 1 109 ? -1.507 -9.493 7.399 1.00 90.06 109 SER A C 1
ATOM 884 O O . SER A 1 109 ? -1.474 -10.092 8.482 1.00 90.06 109 SER A O 1
ATOM 886 N N . CYS A 1 110 ? -2.384 -9.799 6.450 1.00 84.50 110 CYS A N 1
ATOM 887 C CA . CYS A 1 110 ? -3.145 -11.036 6.501 1.00 84.50 110 CYS A CA 1
ATOM 888 C C . CYS A 1 110 ? -2.193 -12.195 6.212 1.00 84.50 110 CYS A C 1
ATOM 890 O O . CYS A 1 110 ? -1.471 -12.171 5.215 1.00 84.50 110 CYS A O 1
ATOM 892 N N . GLU A 1 111 ? -2.207 -13.216 7.066 1.00 66.00 111 GLU A N 1
ATOM 893 C CA . GLU A 1 111 ? -1.741 -14.524 6.624 1.00 66.00 111 GLU A CA 1
ATOM 894 C C . GLU A 1 111 ? -2.698 -14.937 5.504 1.00 66.00 111 GLU A C 1
ATOM 896 O O . GLU A 1 111 ? -3.917 -14.800 5.644 1.00 66.00 111 GLU A O 1
ATOM 901 N N . TRP A 1 112 ? -2.165 -15.359 4.359 1.00 52.56 112 TRP A N 1
ATOM 902 C CA . TRP A 1 112 ? -2.961 -16.216 3.496 1.00 52.56 112 TRP A CA 1
ATOM 903 C C . TRP A 1 112 ? -3.222 -17.466 4.331 1.00 52.56 112 TRP A C 1
ATOM 905 O O . TRP A 1 112 ? -2.332 -18.298 4.485 1.00 52.56 112 TRP A O 1
ATOM 915 N N . GLU A 1 113 ? -4.403 -17.567 4.940 1.00 42.78 113 GLU A N 1
ATOM 916 C CA . GLU A 1 113 ? -4.915 -18.881 5.294 1.00 42.78 113 GLU A CA 1
ATOM 917 C C . GLU A 1 113 ? -5.055 -19.609 3.960 1.00 42.78 113 GLU A C 1
ATOM 919 O 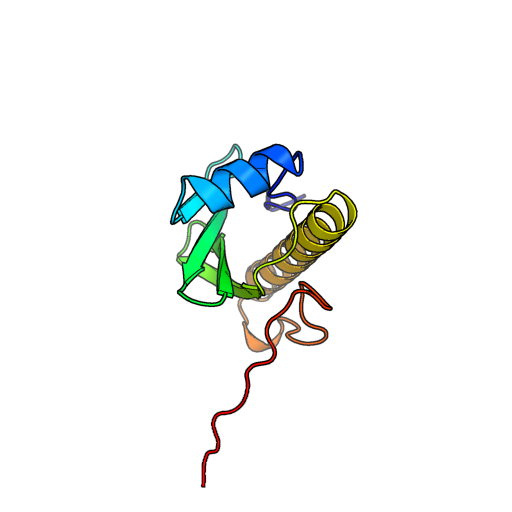O . GLU A 1 113 ? -5.970 -19.339 3.177 1.00 42.78 113 GLU A O 1
ATOM 924 N N . ASP A 1 114 ? -4.076 -20.464 3.659 1.00 40.06 114 ASP A N 1
ATOM 925 C CA . ASP A 1 114 ? -4.236 -21.525 2.682 1.00 40.06 114 ASP A CA 1
ATOM 926 C C . ASP A 1 114 ? -5.510 -22.251 3.104 1.00 40.06 114 ASP A C 1
ATOM 928 O O . ASP A 1 114 ? -5.526 -23.011 4.072 1.00 40.06 114 ASP A O 1
ATOM 932 N N . THR A 1 115 ? -6.615 -21.985 2.415 1.00 40.59 115 THR A N 1
ATOM 933 C CA . THR A 1 115 ? -7.823 -22.793 2.538 1.00 40.59 115 THR A CA 1
ATOM 934 C C . THR A 1 115 ? -7.568 -24.102 1.800 1.00 40.59 115 THR A C 1
ATOM 936 O O . THR A 1 115 ? -8.243 -24.448 0.839 1.00 40.59 115 THR A O 1
ATOM 939 N N . THR A 1 116 ? -6.582 -24.861 2.276 1.00 43.38 116 THR A N 1
ATOM 940 C CA . THR A 1 116 ? -6.563 -26.312 2.134 1.00 43.38 116 THR A CA 1
ATOM 941 C C . THR A 1 116 ? -7.519 -26.861 3.188 1.00 43.38 116 THR A C 1
ATOM 943 O O . THR A 1 116 ? -7.126 -27.396 4.218 1.00 43.38 116 THR A O 1
ATOM 946 N N . ASN A 1 117 ? -8.815 -26.645 2.949 1.00 41.03 117 ASN A N 1
ATOM 947 C CA . ASN A 1 117 ? -9.835 -27.479 3.561 1.00 41.03 117 ASN A CA 1
ATOM 948 C C . ASN A 1 117 ? -9.911 -28.769 2.739 1.00 41.03 117 ASN A C 1
ATOM 950 O O . ASN A 1 117 ? -10.394 -28.731 1.610 1.00 41.03 117 ASN A O 1
ATOM 954 N N . ASP A 1 118 ? -9.438 -29.837 3.385 1.00 39.09 118 ASP A N 1
ATOM 955 C CA . ASP A 1 118 ? -9.687 -31.273 3.158 1.00 39.09 118 ASP A CA 1
ATOM 956 C C . ASP A 1 118 ? -9.197 -31.921 1.846 1.00 39.09 118 ASP A C 1
ATOM 958 O O . ASP A 1 118 ? -9.771 -31.674 0.761 1.00 39.09 118 ASP A O 1
#